Protein AF-A0A841BIX2-F1 (afdb_monomer)

pLDDT: mean 72.82, std 18.01, range [42.03, 98.0]

Secondary structure (DSSP, 8-state):
-HHHHHHHHHHHHHHHHHHHHHHHHHHHHHHHHHHHHHHHHH-GGGGGGG-TT----HHHHHHHHHHHHHHHHHHHHHHTTSS-HHHHHHHHHHHTTSHHHHHHHHHHHHHHHHT--SHHHHHHHHHHHHHHHHHHHGGGSSSGGG--

Foldseek 3Di:
DVVVVVVVVVVVVVVVVVVVVVVVVVVVVLVVLVVVLVVCVVDLVVCVVVVPPDPDPSVLVNVLSVLVNVLVVQLVCQVVVVADLVRLLVVLLVQLVDPSNLVSCVVCLVVQVVPQPDPSSVVSSVSNVVSSVPSVVPPPPVVVVVPD

Structure (mmCIF, N/CA/C/O backbone):
data_AF-A0A841BIX2-F1
#
_entry.id   AF-A0A841BIX2-F1
#
loop_
_atom_site.group_PDB
_atom_site.id
_atom_site.type_symbol
_atom_site.label_atom_id
_atom_site.label_alt_id
_atom_site.label_comp_id
_atom_site.label_asym_id
_atom_site.label_entity_id
_atom_site.label_seq_id
_atom_site.pdbx_PDB_ins_code
_atom_site.Cartn_x
_atom_site.Cartn_y
_atom_site.Cartn_z
_atom_site.occupancy
_atom_site.B_iso_or_equiv
_atom_site.auth_seq_id
_atom_site.auth_comp_id
_atom_site.auth_asym_id
_atom_site.auth_atom_id
_atom_site.pdbx_PDB_model_num
ATOM 1 N N . MET A 1 1 ? -17.348 12.777 47.870 1.00 53.97 1 MET A N 1
ATOM 2 C CA . MET A 1 1 ? -17.571 12.181 46.528 1.00 53.97 1 MET A CA 1
ATOM 3 C C . MET A 1 1 ? -16.806 12.885 45.393 1.00 53.97 1 MET A C 1
ATOM 5 O O . MET A 1 1 ? -16.936 12.472 44.251 1.00 53.97 1 MET A O 1
ATOM 9 N N . ILE A 1 2 ? -15.954 13.884 45.675 1.00 53.06 2 ILE A N 1
ATOM 10 C CA . ILE A 1 2 ? -15.236 14.663 44.643 1.00 53.06 2 ILE A CA 1
ATOM 11 C C . ILE A 1 2 ? -14.016 13.904 44.064 1.00 53.06 2 ILE A C 1
ATOM 13 O O . ILE A 1 2 ? -13.695 14.055 42.891 1.00 53.06 2 ILE A O 1
ATOM 17 N N . GLY A 1 3 ? -13.386 13.005 44.833 1.00 51.41 3 GLY A N 1
ATOM 18 C CA . GLY A 1 3 ? -12.190 12.268 44.385 1.00 51.41 3 GLY A CA 1
ATOM 19 C C . GLY A 1 3 ? -12.434 11.180 43.326 1.00 51.41 3 GLY A C 1
ATOM 20 O O . GLY A 1 3 ? -11.591 10.967 42.462 1.00 51.41 3 GLY A O 1
ATOM 21 N N . ALA A 1 4 ? -13.597 10.520 43.340 1.00 55.69 4 ALA A N 1
ATOM 22 C CA . ALA A 1 4 ? -13.910 9.451 42.384 1.00 55.69 4 ALA A CA 1
ATOM 23 C C . ALA A 1 4 ? -14.159 9.986 40.961 1.00 55.69 4 ALA A C 1
ATOM 25 O O . ALA A 1 4 ? -13.731 9.378 39.982 1.00 55.69 4 ALA A O 1
ATOM 26 N N . LEU A 1 5 ? -14.791 11.160 40.850 1.00 53.75 5 LEU A N 1
ATOM 27 C CA . LEU A 1 5 ? -15.003 11.854 39.576 1.00 53.75 5 LEU A CA 1
ATOM 28 C C . LEU A 1 5 ? -13.682 12.356 38.977 1.00 53.75 5 LEU A C 1
ATOM 30 O O . LEU A 1 5 ? -13.471 12.238 37.771 1.00 53.75 5 LEU A O 1
ATOM 34 N N . ALA A 1 6 ? -12.767 12.844 39.819 1.00 60.59 6 ALA A N 1
ATOM 35 C CA . ALA A 1 6 ? -11.441 13.269 39.380 1.00 60.59 6 ALA A CA 1
ATOM 36 C C . ALA A 1 6 ? -10.617 12.098 38.809 1.00 60.59 6 ALA A C 1
ATOM 38 O O . ALA A 1 6 ? -10.028 12.227 37.737 1.00 60.59 6 ALA A O 1
ATOM 39 N N . LEU A 1 7 ? -10.626 10.932 39.468 1.00 52.09 7 LEU A N 1
ATOM 40 C CA . LEU A 1 7 ? -9.898 9.745 38.998 1.00 52.09 7 LEU A CA 1
ATOM 41 C C . LEU A 1 7 ? -10.468 9.175 37.693 1.00 52.09 7 LEU A C 1
ATOM 43 O O . LEU A 1 7 ? -9.699 8.772 36.821 1.00 52.09 7 LEU A O 1
ATOM 47 N N . ALA A 1 8 ? -11.793 9.194 37.522 1.00 61.94 8 ALA A N 1
ATOM 48 C CA . ALA A 1 8 ? -12.427 8.800 36.266 1.00 61.94 8 ALA A CA 1
ATOM 49 C C . ALA A 1 8 ? -12.013 9.726 35.109 1.00 61.94 8 ALA A C 1
ATOM 51 O O . ALA A 1 8 ? -11.690 9.243 34.025 1.00 61.94 8 ALA A O 1
ATOM 52 N N . GLY A 1 9 ? -11.943 11.040 35.354 1.00 63.66 9 GLY A N 1
ATOM 53 C CA . GLY A 1 9 ? -11.459 12.016 34.374 1.00 63.66 9 GLY A CA 1
ATOM 54 C C . GLY A 1 9 ? -9.992 11.804 33.987 1.00 63.66 9 GLY A C 1
ATOM 55 O O . GLY A 1 9 ? -9.657 11.847 32.805 1.00 63.66 9 GLY A O 1
ATOM 56 N N . VAL A 1 10 ? -9.122 11.501 34.956 1.00 65.31 10 VAL A N 1
ATOM 57 C CA . VAL A 1 10 ? -7.701 11.201 34.703 1.00 65.31 10 VAL A CA 1
ATOM 58 C C . VAL A 1 10 ? -7.530 9.885 33.937 1.00 65.31 10 VAL A C 1
ATOM 60 O O . VAL A 1 10 ? -6.760 9.843 32.981 1.00 65.31 10 VAL A O 1
ATOM 63 N N . ALA A 1 11 ? -8.274 8.831 34.281 1.00 58.75 11 ALA A N 1
ATOM 64 C CA . ALA A 1 11 ? -8.236 7.554 33.565 1.00 58.75 11 ALA A CA 1
ATOM 65 C C . ALA A 1 11 ? -8.750 7.678 32.119 1.00 58.75 11 ALA A C 1
ATOM 67 O O . ALA A 1 11 ? -8.159 7.111 31.199 1.00 58.75 11 ALA A O 1
ATOM 68 N N . LEU A 1 12 ? -9.812 8.464 31.903 1.00 53.69 12 LEU A N 1
ATOM 69 C CA . LEU A 1 12 ? -10.332 8.770 30.570 1.00 53.69 12 LEU A CA 1
ATOM 70 C C . LEU A 1 12 ? -9.322 9.594 29.756 1.00 53.69 12 LEU A C 1
ATOM 72 O O . LEU A 1 12 ? -9.081 9.296 28.588 1.00 53.69 12 LEU A O 1
ATOM 76 N N . SER A 1 13 ? -8.686 10.585 30.388 1.00 65.88 13 SER A N 1
ATOM 77 C CA . SER A 1 13 ? -7.632 11.403 29.781 1.00 65.88 13 SER A CA 1
ATOM 78 C C . SER A 1 13 ? -6.420 10.558 29.387 1.00 65.88 13 SER A C 1
ATOM 80 O O . SER A 1 13 ? -5.971 10.640 28.250 1.00 65.88 13 SER A O 1
ATOM 82 N N . LEU A 1 14 ? -5.953 9.658 30.258 1.00 54.59 14 LEU A N 1
ATOM 83 C CA . LEU A 1 14 ? -4.872 8.714 29.955 1.00 54.59 14 LEU A CA 1
ATOM 84 C C . LEU A 1 14 ? -5.246 7.746 28.827 1.00 54.59 14 LEU A C 1
ATOM 86 O O . LEU A 1 14 ? -4.408 7.450 27.981 1.00 54.59 14 LEU A O 1
ATOM 90 N N . ALA A 1 15 ? -6.496 7.276 28.762 1.00 55.66 15 ALA A N 1
ATOM 91 C CA . ALA A 1 15 ? -6.967 6.413 27.678 1.00 55.66 15 ALA A CA 1
ATOM 92 C C . ALA A 1 15 ? -7.016 7.147 26.324 1.00 55.66 15 ALA A C 1
ATOM 94 O O . ALA A 1 15 ? -6.653 6.574 25.292 1.00 55.66 15 ALA A O 1
ATOM 95 N N . LEU A 1 16 ? -7.419 8.421 26.324 1.00 55.84 16 LEU A N 1
ATOM 96 C CA . LEU A 1 16 ? -7.390 9.289 25.144 1.00 55.84 16 LEU A CA 1
ATOM 97 C C . LEU A 1 16 ? -5.949 9.650 24.744 1.00 55.84 16 LEU A C 1
ATOM 99 O O . LEU A 1 16 ? -5.613 9.552 23.564 1.00 55.84 16 LEU A O 1
ATOM 103 N N . GLN A 1 17 ? -5.076 9.944 25.712 1.00 51.16 17 GLN A N 1
ATOM 104 C CA . GLN A 1 17 ? -3.645 10.186 25.499 1.00 51.16 17 GLN A CA 1
ATOM 105 C C . GLN A 1 17 ? -2.931 8.942 24.963 1.00 51.16 17 GLN A C 1
ATOM 107 O O . GLN A 1 17 ? -2.097 9.057 24.073 1.00 51.16 17 GLN A O 1
ATOM 112 N N . ASN A 1 18 ? -3.279 7.735 25.421 1.00 47.69 18 ASN A N 1
ATOM 113 C CA . ASN A 1 18 ? -2.701 6.496 24.888 1.00 47.69 18 ASN A CA 1
ATOM 114 C C . ASN A 1 18 ? -3.109 6.250 23.430 1.00 47.69 18 ASN A C 1
ATOM 116 O O . ASN A 1 18 ? -2.310 5.754 22.637 1.00 47.69 18 ASN A O 1
ATOM 120 N N . ARG A 1 19 ? -4.337 6.633 23.056 1.00 50.75 19 ARG A N 1
ATOM 121 C CA . ARG A 1 19 ? -4.788 6.610 21.657 1.00 50.75 19 ARG A CA 1
ATOM 122 C C . ARG A 1 19 ? -4.068 7.661 20.808 1.00 50.75 19 ARG A C 1
ATOM 124 O O . ARG A 1 19 ? -3.632 7.338 19.707 1.00 50.75 19 ARG A O 1
ATOM 131 N N . GLN A 1 20 ? -3.879 8.873 21.331 1.00 47.03 20 GLN A N 1
ATOM 132 C CA . GLN A 1 20 ? -3.116 9.940 20.669 1.00 47.03 20 GLN A CA 1
ATOM 133 C C . GLN A 1 20 ? -1.630 9.590 20.515 1.00 47.03 20 GLN A C 1
ATOM 135 O O . GLN A 1 20 ? -1.065 9.814 19.449 1.00 47.03 20 GLN A O 1
ATOM 140 N N . ASN A 1 21 ? -1.025 8.939 21.511 1.00 45.00 21 ASN A N 1
ATOM 141 C CA . ASN A 1 21 ? 0.343 8.425 21.439 1.00 45.00 21 ASN A CA 1
ATOM 142 C C . ASN A 1 21 ? 0.498 7.363 20.346 1.00 45.00 21 ASN A C 1
ATOM 144 O O . ASN A 1 21 ? 1.537 7.306 19.697 1.00 45.00 21 ASN A O 1
ATOM 148 N N . GLY A 1 22 ? -0.526 6.540 20.105 1.00 49.00 22 GLY A N 1
ATOM 149 C CA . GLY A 1 22 ? -0.545 5.607 18.977 1.00 49.00 22 GLY A CA 1
ATOM 150 C C . GLY A 1 22 ? -0.561 6.319 17.620 1.00 49.00 22 GLY A C 1
ATOM 151 O O . GLY A 1 22 ? 0.204 5.951 16.734 1.00 49.00 22 GLY A O 1
ATOM 152 N N . ILE A 1 23 ? -1.380 7.366 17.479 1.00 51.97 23 ILE A N 1
ATOM 153 C CA . ILE A 1 23 ? -1.486 8.171 16.249 1.00 51.97 23 ILE A CA 1
ATOM 154 C C . ILE A 1 23 ? -0.173 8.919 15.974 1.00 51.97 23 ILE A C 1
ATOM 156 O O . ILE A 1 23 ? 0.384 8.773 14.889 1.00 51.97 23 ILE A O 1
ATOM 160 N N . HIS A 1 24 ? 0.396 9.595 16.978 1.00 51.16 24 HIS A N 1
ATOM 161 C CA . HIS A 1 24 ? 1.690 10.279 16.853 1.00 51.16 24 HIS A CA 1
ATOM 162 C C . HIS A 1 24 ? 2.842 9.317 16.531 1.00 51.16 24 HIS A C 1
ATOM 164 O O . HIS A 1 24 ? 3.724 9.645 15.743 1.00 51.16 24 HIS A O 1
ATOM 170 N N . ARG A 1 25 ? 2.846 8.104 17.102 1.00 47.47 25 ARG A N 1
ATOM 171 C CA . ARG A 1 25 ? 3.870 7.090 16.793 1.00 47.47 25 ARG A CA 1
ATOM 172 C C . ARG A 1 25 ? 3.773 6.593 15.353 1.00 47.47 25 ARG A C 1
ATOM 174 O O . ARG A 1 25 ? 4.801 6.393 14.716 1.00 47.47 25 ARG A O 1
ATOM 181 N N . VAL A 1 26 ? 2.560 6.408 14.833 1.00 56.34 26 VAL A N 1
ATOM 182 C CA . VAL A 1 26 ? 2.343 5.999 13.437 1.00 56.34 26 VAL A CA 1
ATOM 183 C C . VAL A 1 26 ? 2.725 7.120 12.467 1.00 56.34 26 VAL A C 1
ATOM 185 O O . VAL A 1 26 ? 3.326 6.839 11.433 1.00 56.34 26 VAL A O 1
ATOM 188 N N . GLU A 1 27 ? 2.438 8.377 12.805 1.00 56.59 27 GLU A N 1
ATOM 189 C CA . GLU A 1 27 ? 2.852 9.548 12.020 1.00 56.59 27 GLU A CA 1
ATOM 190 C C . GLU A 1 27 ? 4.375 9.733 12.009 1.00 56.59 27 GLU A C 1
ATOM 192 O O . GLU A 1 27 ? 4.954 9.954 10.947 1.00 56.59 27 GLU A O 1
ATOM 197 N N . LEU A 1 28 ? 5.043 9.548 13.152 1.00 49.25 28 LEU A N 1
ATOM 198 C CA . LEU A 1 28 ? 6.503 9.605 13.255 1.00 49.25 28 LEU A CA 1
ATOM 199 C C . LEU A 1 28 ? 7.180 8.502 12.427 1.00 49.25 28 LEU A C 1
ATOM 201 O O . LEU A 1 28 ? 8.112 8.782 11.678 1.00 49.25 28 LEU A O 1
ATOM 205 N N . LEU A 1 29 ? 6.685 7.261 12.512 1.00 51.09 29 LEU A N 1
ATOM 206 C CA . LEU A 1 29 ? 7.202 6.143 11.715 1.00 51.09 29 LEU A CA 1
ATOM 207 C C . LEU A 1 29 ? 6.966 6.350 10.213 1.00 51.09 29 LEU A C 1
ATOM 209 O O . LEU A 1 29 ? 7.852 6.054 9.415 1.00 51.09 29 LEU A O 1
ATOM 213 N N . ARG A 1 30 ? 5.814 6.911 9.820 1.00 62.09 30 ARG A N 1
ATOM 214 C CA . ARG A 1 30 ? 5.526 7.280 8.424 1.00 62.09 30 ARG A CA 1
ATOM 215 C C . ARG A 1 30 ? 6.458 8.368 7.904 1.00 62.09 30 ARG A C 1
ATOM 217 O O . ARG A 1 30 ? 6.953 8.245 6.788 1.00 62.09 30 ARG A O 1
ATOM 224 N N . ASN A 1 31 ? 6.709 9.407 8.695 1.00 61.62 31 ASN A N 1
ATOM 225 C CA . ASN A 1 31 ? 7.634 10.475 8.319 1.00 61.62 31 ASN A CA 1
ATOM 226 C C . ASN A 1 31 ? 9.066 9.947 8.189 1.00 61.62 31 ASN A C 1
ATOM 228 O O . ASN A 1 31 ? 9.729 10.236 7.198 1.00 61.62 31 ASN A O 1
ATOM 232 N N . MET A 1 32 ? 9.502 9.091 9.114 1.00 55.94 32 MET A N 1
ATOM 233 C CA . MET A 1 32 ? 10.814 8.445 9.049 1.00 55.94 32 MET A CA 1
ATOM 234 C C . MET A 1 32 ? 10.936 7.527 7.822 1.00 55.94 32 MET A C 1
ATOM 236 O O . MET A 1 32 ? 11.950 7.547 7.131 1.00 55.94 32 MET A O 1
ATOM 240 N N . GLN A 1 33 ? 9.886 6.768 7.486 1.00 60.66 33 GLN A N 1
ATOM 241 C CA . GLN A 1 33 ? 9.849 5.955 6.267 1.00 60.66 33 GLN A CA 1
ATOM 242 C C . GLN A 1 33 ? 9.903 6.817 4.995 1.00 60.66 33 GLN A C 1
ATOM 244 O O . GLN A 1 33 ? 10.602 6.460 4.044 1.00 60.66 33 GLN A O 1
ATOM 249 N N . LEU A 1 34 ? 9.202 7.954 4.971 1.00 67.69 34 LEU A N 1
ATOM 250 C CA . LEU A 1 34 ? 9.251 8.914 3.865 1.00 67.69 34 LEU A CA 1
ATOM 251 C C . LEU A 1 34 ? 10.649 9.522 3.703 1.00 67.69 34 LEU A C 1
ATOM 253 O O . LEU A 1 34 ? 11.121 9.648 2.575 1.00 67.69 34 LEU A O 1
ATOM 257 N N . GLU A 1 35 ? 11.324 9.873 4.798 1.00 63.94 35 GLU A N 1
ATOM 258 C CA . GLU A 1 35 ? 12.702 10.376 4.763 1.00 63.94 35 GLU A CA 1
ATOM 259 C C . GLU A 1 35 ? 13.687 9.316 4.267 1.00 63.94 35 GLU A C 1
ATOM 261 O O . GLU A 1 35 ? 14.434 9.582 3.326 1.00 63.94 35 GLU A O 1
ATOM 266 N N . LEU A 1 36 ? 13.630 8.095 4.806 1.00 58.94 36 LEU A N 1
ATOM 267 C CA . LEU A 1 36 ? 14.476 6.981 4.362 1.00 58.94 36 LEU A CA 1
ATOM 268 C C . LEU A 1 36 ? 14.257 6.651 2.879 1.00 58.94 36 LEU A C 1
ATOM 270 O O . LEU A 1 36 ? 15.208 6.350 2.159 1.00 58.94 36 LEU A O 1
ATOM 274 N N . THR A 1 37 ? 13.018 6.761 2.397 1.00 60.47 37 THR A N 1
ATOM 275 C CA . THR A 1 37 ? 12.703 6.524 0.984 1.00 60.47 37 THR A CA 1
ATOM 276 C C . THR A 1 37 ? 13.226 7.645 0.090 1.00 60.47 37 THR A C 1
ATOM 278 O O . THR A 1 37 ? 13.827 7.363 -0.944 1.00 60.47 37 THR A O 1
ATOM 281 N N . LYS A 1 38 ? 13.082 8.913 0.495 1.00 66.31 38 LYS A N 1
ATOM 282 C CA . LYS A 1 38 ? 13.681 10.047 -0.227 1.00 66.31 38 LYS A CA 1
ATOM 283 C C . LYS A 1 38 ? 15.204 9.927 -0.297 1.00 66.31 38 LYS A C 1
ATOM 285 O O . LYS A 1 38 ? 15.775 10.197 -1.351 1.00 66.31 38 LYS A O 1
ATOM 290 N N . MET A 1 39 ? 15.853 9.485 0.783 1.00 59.31 39 MET A N 1
ATOM 291 C CA . MET A 1 39 ? 17.301 9.255 0.806 1.00 59.31 39 MET A CA 1
ATOM 292 C C . MET A 1 39 ? 17.704 8.133 -0.159 1.00 59.31 39 MET A C 1
ATOM 294 O O . MET A 1 39 ? 18.576 8.350 -0.993 1.00 59.31 39 MET A O 1
ATOM 298 N N . GLY A 1 40 ? 17.016 6.986 -0.130 1.00 58.72 40 GLY A N 1
ATOM 299 C CA . GLY A 1 40 ? 17.292 5.870 -1.047 1.00 58.72 40 GLY A CA 1
ATOM 300 C C . GLY A 1 40 ? 16.991 6.163 -2.524 1.00 58.72 40 GLY A C 1
ATOM 301 O O . GLY A 1 40 ? 17.616 5.582 -3.401 1.00 58.72 40 GLY A O 1
ATOM 302 N N . MET A 1 41 ? 16.064 7.080 -2.819 1.00 62.41 41 MET A N 1
ATOM 303 C CA . MET A 1 41 ? 15.821 7.563 -4.188 1.00 62.41 41 MET A CA 1
ATOM 304 C C . MET A 1 41 ? 16.882 8.549 -4.674 1.00 62.41 41 MET A C 1
ATOM 306 O O . MET A 1 41 ? 17.179 8.585 -5.864 1.00 62.41 41 MET A O 1
ATOM 310 N N . SER A 1 42 ? 17.405 9.377 -3.768 1.00 65.88 42 SER A N 1
ATOM 311 C CA . SER A 1 42 ? 18.406 10.401 -4.091 1.00 65.88 42 SER A CA 1
ATOM 312 C C . SER A 1 42 ? 19.794 9.799 -4.305 1.00 65.88 42 SER A C 1
ATOM 314 O O . SER A 1 42 ? 20.568 10.330 -5.096 1.00 65.88 42 SER A O 1
ATOM 316 N N . ASP A 1 43 ? 20.095 8.692 -3.622 1.00 60.97 43 ASP A N 1
ATOM 317 C CA . ASP A 1 43 ? 21.342 7.949 -3.776 1.00 60.97 43 ASP A CA 1
ATOM 318 C C . ASP A 1 43 ? 21.080 6.429 -3.806 1.00 60.97 43 ASP A C 1
ATOM 320 O O . ASP A 1 43 ? 20.984 5.785 -2.755 1.00 60.97 43 ASP A O 1
ATOM 324 N N . PRO A 1 44 ? 20.997 5.830 -5.009 1.00 60.16 44 PRO A N 1
ATOM 325 C CA . PRO A 1 44 ? 20.830 4.389 -5.171 1.00 60.16 44 PRO A CA 1
ATOM 326 C C . PRO A 1 44 ? 21.980 3.560 -4.578 1.00 60.16 44 PRO A C 1
ATOM 328 O O . PRO A 1 44 ? 21.815 2.366 -4.366 1.00 60.16 44 PRO A O 1
ATOM 331 N N . ALA A 1 45 ? 23.148 4.146 -4.280 1.00 59.88 45 ALA A N 1
ATOM 332 C CA . ALA A 1 45 ? 24.231 3.418 -3.619 1.00 59.88 45 ALA A CA 1
ATOM 333 C C . ALA A 1 45 ? 23.918 3.104 -2.143 1.00 59.88 45 ALA A C 1
ATOM 335 O O . ALA A 1 45 ? 24.517 2.185 -1.584 1.00 59.88 45 ALA A O 1
ATOM 336 N N . LEU A 1 46 ? 22.961 3.811 -1.524 1.00 54.12 46 LEU A N 1
ATOM 337 C CA . LEU A 1 46 ? 22.508 3.568 -0.149 1.00 54.12 46 LEU A CA 1
ATOM 338 C C . LEU A 1 46 ? 21.627 2.317 -0.006 1.00 54.12 46 LEU A C 1
ATOM 340 O O . LEU A 1 46 ? 21.359 1.897 1.122 1.00 54.12 46 LEU A O 1
ATOM 344 N N . THR A 1 47 ? 21.175 1.703 -1.106 1.00 53.97 47 THR A N 1
ATOM 345 C CA . THR A 1 47 ? 20.450 0.421 -1.049 1.00 53.97 47 THR A CA 1
ATOM 346 C C . THR A 1 47 ? 21.391 -0.773 -0.914 1.00 53.97 47 THR A C 1
ATOM 348 O O . THR A 1 47 ? 20.989 -1.764 -0.311 1.00 53.97 47 THR A O 1
ATOM 351 N N . ARG A 1 48 ? 22.666 -0.630 -1.326 1.00 51.53 48 ARG A N 1
ATOM 352 C CA . ARG A 1 48 ? 23.677 -1.708 -1.372 1.00 51.53 48 ARG A CA 1
ATOM 353 C C . ARG A 1 48 ? 23.793 -2.602 -0.135 1.00 51.53 48 ARG A C 1
ATOM 355 O O . ARG A 1 48 ? 24.004 -3.794 -0.320 1.00 51.53 48 ARG A O 1
ATOM 362 N N . PRO A 1 49 ? 23.670 -2.109 1.113 1.00 50.97 49 PRO A N 1
ATOM 363 C CA . PRO A 1 49 ? 23.780 -2.973 2.292 1.00 50.97 49 PRO A CA 1
ATOM 364 C C . PRO A 1 49 ? 22.665 -4.024 2.412 1.00 50.97 49 PRO A C 1
ATOM 366 O O . PRO A 1 49 ? 22.800 -4.964 3.187 1.00 50.97 49 PRO A O 1
ATOM 369 N N . TRP A 1 50 ? 21.562 -3.862 1.676 1.00 47.50 50 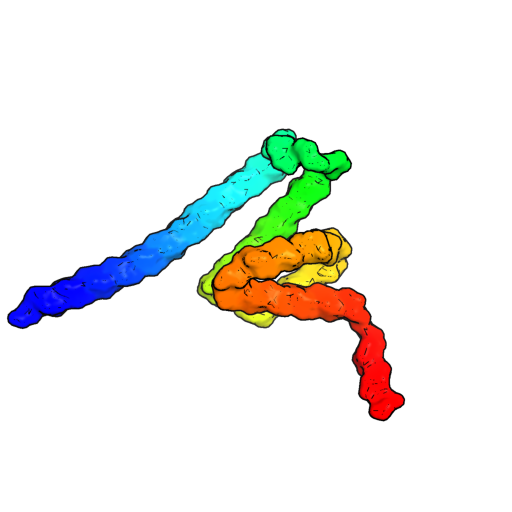TRP A N 1
ATOM 370 C CA . TRP A 1 50 ? 20.465 -4.831 1.582 1.00 47.50 50 TRP A CA 1
ATOM 371 C C . TRP A 1 50 ? 20.559 -5.692 0.307 1.00 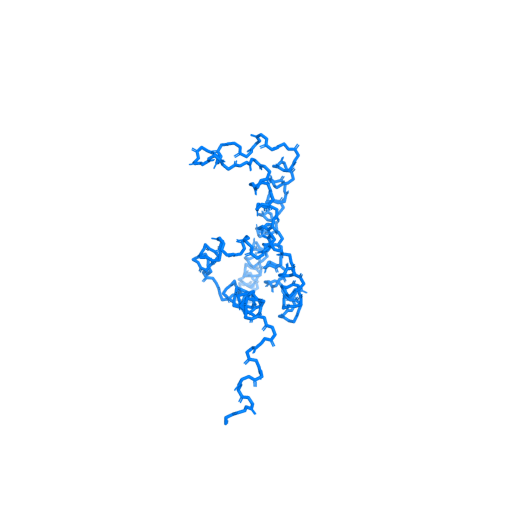47.50 50 TRP A C 1
ATOM 373 O O . TRP A 1 50 ? 19.717 -6.564 0.108 1.00 47.50 50 TRP A O 1
ATOM 383 N N . ASP A 1 51 ? 21.587 -5.457 -0.520 1.00 50.28 51 ASP A N 1
ATOM 384 C CA . ASP A 1 51 ? 21.733 -5.950 -1.895 1.00 50.28 51 ASP A CA 1
ATOM 385 C C . ASP A 1 51 ? 22.803 -7.061 -2.029 1.00 50.28 51 ASP A C 1
ATOM 387 O O . ASP A 1 51 ? 23.114 -7.478 -3.138 1.00 50.28 51 ASP A O 1
ATOM 391 N N . GLU A 1 52 ? 23.383 -7.579 -0.937 1.00 48.22 52 GLU A N 1
ATOM 392 C CA . GLU A 1 52 ? 24.366 -8.685 -1.014 1.00 48.22 52 GLU A CA 1
ATOM 393 C C . GLU A 1 52 ? 23.754 -10.032 -1.450 1.00 48.22 52 GLU A C 1
ATOM 395 O O . GLU A 1 52 ? 24.487 -11.001 -1.643 1.00 48.22 52 GLU A O 1
ATOM 400 N N . ALA A 1 53 ? 22.429 -10.119 -1.600 1.00 49.91 53 ALA A N 1
ATOM 401 C CA . ALA A 1 53 ? 21.755 -11.389 -1.841 1.00 49.91 53 ALA A CA 1
ATOM 402 C C . ALA A 1 53 ? 21.638 -11.792 -3.319 1.00 49.91 53 ALA A C 1
ATOM 404 O O . ALA A 1 53 ? 21.708 -12.985 -3.580 1.00 49.91 53 ALA A O 1
ATOM 405 N N . ASP A 1 54 ? 21.504 -10.873 -4.282 1.00 52.81 54 ASP A N 1
ATOM 406 C CA . ASP A 1 54 ? 21.234 -11.252 -5.678 1.00 52.81 54 ASP A CA 1
ATOM 407 C C . ASP A 1 54 ? 21.712 -10.173 -6.669 1.00 52.81 54 ASP A C 1
ATOM 409 O O . ASP A 1 54 ? 21.623 -8.982 -6.377 1.00 52.81 54 ASP A O 1
ATOM 413 N N . ASP A 1 55 ? 22.161 -10.584 -7.866 1.00 57.16 55 ASP A N 1
ATOM 414 C CA . ASP A 1 55 ? 22.550 -9.756 -9.035 1.00 57.16 55 ASP A CA 1
ATOM 415 C C . ASP A 1 55 ? 21.375 -8.920 -9.621 1.00 57.16 55 ASP A C 1
ATOM 417 O O . ASP A 1 55 ? 21.202 -8.771 -10.835 1.00 57.16 55 ASP A O 1
ATOM 421 N N . VAL A 1 56 ? 20.506 -8.376 -8.771 1.00 58.75 56 VAL A N 1
ATOM 422 C CA . VAL A 1 56 ? 19.362 -7.556 -9.160 1.00 58.75 56 VAL A CA 1
ATOM 423 C C . VAL A 1 56 ? 19.869 -6.166 -9.550 1.00 58.75 56 VAL A C 1
ATOM 425 O O . VAL A 1 56 ? 20.525 -5.495 -8.748 1.00 58.75 56 VAL A O 1
ATOM 428 N N . PRO A 1 57 ? 19.551 -5.664 -10.758 1.00 62.88 57 PRO A N 1
ATOM 429 C CA . PRO A 1 57 ? 19.936 -4.313 -11.137 1.00 62.88 57 PRO A CA 1
ATOM 430 C C . PRO A 1 57 ? 19.362 -3.296 -10.142 1.00 62.88 57 PRO A C 1
ATOM 432 O O . PRO A 1 57 ? 18.155 -3.274 -9.907 1.00 62.88 57 PRO A O 1
ATOM 435 N N . THR A 1 58 ? 20.199 -2.401 -9.610 1.00 61.72 58 THR A N 1
ATOM 436 C CA . THR A 1 58 ? 19.827 -1.397 -8.589 1.00 61.72 58 THR A CA 1
ATOM 437 C C . THR A 1 58 ? 18.553 -0.605 -8.934 1.00 61.72 58 THR A C 1
ATOM 439 O O . THR A 1 58 ? 17.772 -0.255 -8.051 1.00 61.72 58 THR A O 1
ATOM 442 N N . GLY A 1 59 ? 18.286 -0.367 -10.226 1.00 63.12 59 GLY A N 1
ATOM 443 C CA . GLY A 1 59 ? 17.057 0.291 -10.686 1.00 63.12 59 GLY A CA 1
ATOM 444 C C . GLY A 1 59 ? 15.765 -0.457 -10.324 1.00 63.12 59 GLY A C 1
ATOM 445 O O . GLY A 1 59 ? 14.784 0.184 -9.953 1.00 63.12 59 GLY A O 1
ATOM 446 N N . HIS A 1 60 ? 15.773 -1.794 -10.353 1.00 70.06 60 HIS A N 1
ATOM 447 C CA . HIS A 1 60 ? 14.621 -2.614 -9.966 1.00 70.06 60 HIS A CA 1
ATOM 448 C C . HIS A 1 60 ? 14.327 -2.522 -8.464 1.00 70.06 60 HIS A C 1
ATOM 450 O O . HIS A 1 60 ? 13.164 -2.478 -8.073 1.00 70.06 60 HIS A O 1
ATOM 456 N N . ILE A 1 61 ? 15.359 -2.425 -7.621 1.00 69.00 61 ILE A N 1
ATOM 457 C CA . ILE A 1 61 ? 15.210 -2.330 -6.160 1.00 69.00 61 ILE A CA 1
ATOM 458 C C . ILE A 1 61 ? 14.575 -0.993 -5.762 1.00 69.00 61 ILE A C 1
ATOM 460 O O . ILE A 1 61 ? 13.632 -0.957 -4.967 1.00 69.00 61 ILE A O 1
ATOM 464 N N . VAL A 1 62 ? 15.054 0.113 -6.342 1.00 71.44 62 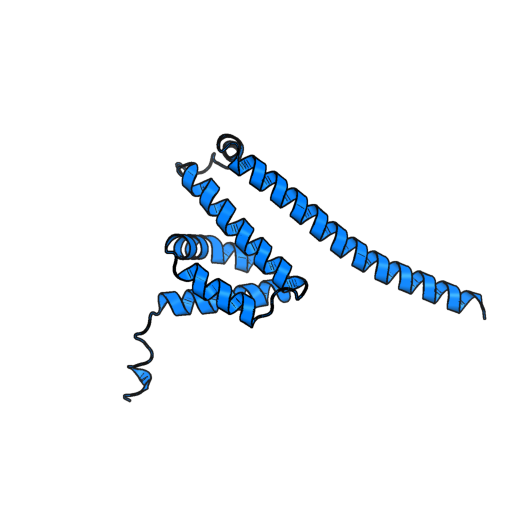VAL A N 1
ATOM 465 C CA . VAL A 1 62 ? 14.495 1.452 -6.090 1.00 71.44 62 VAL A CA 1
ATOM 466 C C . VAL A 1 62 ? 13.032 1.518 -6.532 1.00 71.44 62 VAL A C 1
ATOM 468 O O . VAL A 1 62 ? 12.186 2.034 -5.798 1.00 71.44 62 VAL A O 1
ATOM 471 N N . GLU A 1 63 ? 12.718 0.955 -7.699 1.00 74.25 63 GLU A N 1
ATOM 472 C CA . GLU A 1 63 ? 11.353 0.891 -8.217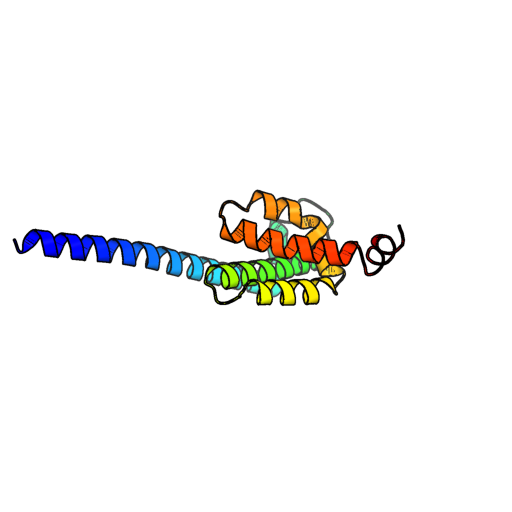 1.00 74.25 63 GLU A CA 1
ATOM 473 C C . GLU A 1 63 ? 10.437 0.036 -7.327 1.00 74.25 63 GLU A C 1
ATOM 475 O O . GLU A 1 63 ? 9.371 0.501 -6.920 1.00 74.25 63 GLU A O 1
ATOM 480 N N . HIS A 1 64 ? 10.873 -1.165 -6.942 1.00 82.12 64 HIS A N 1
ATOM 481 C CA . HIS A 1 64 ? 10.126 -2.057 -6.053 1.00 82.12 64 HIS A CA 1
ATOM 482 C C . HIS A 1 64 ? 9.832 -1.379 -4.704 1.00 82.12 64 HIS A C 1
ATOM 484 O O . HIS A 1 64 ? 8.694 -1.377 -4.223 1.00 82.12 64 HIS A O 1
ATOM 490 N N . ARG A 1 65 ? 10.833 -0.711 -4.116 1.00 76.12 65 ARG A N 1
ATOM 491 C CA . ARG A 1 65 ? 10.674 0.030 -2.857 1.00 76.12 65 ARG A CA 1
ATOM 492 C C . ARG A 1 65 ? 9.724 1.216 -2.997 1.00 76.12 65 ARG A C 1
ATOM 494 O O . ARG A 1 65 ? 8.939 1.487 -2.086 1.00 76.12 65 ARG A O 1
ATOM 501 N N . TYR A 1 66 ? 9.763 1.909 -4.133 1.00 76.19 66 TYR A N 1
ATOM 502 C CA . TYR A 1 66 ? 8.843 3.006 -4.403 1.00 76.19 66 TYR A CA 1
ATOM 503 C C . TYR A 1 66 ? 7.390 2.533 -4.494 1.00 76.19 66 TYR A C 1
ATOM 505 O O . TYR A 1 66 ? 6.508 3.151 -3.892 1.00 76.19 66 TYR A O 1
ATOM 513 N N . ILE A 1 67 ? 7.142 1.421 -5.192 1.00 84.25 67 ILE A N 1
ATOM 514 C CA . ILE A 1 67 ? 5.806 0.824 -5.293 1.00 84.25 67 ILE A CA 1
ATOM 515 C C . ILE A 1 67 ? 5.317 0.404 -3.900 1.00 84.25 67 ILE A C 1
ATOM 517 O O . ILE A 1 67 ? 4.213 0.787 -3.506 1.00 84.25 67 ILE A O 1
ATOM 521 N N . ASN A 1 68 ? 6.150 -0.280 -3.105 1.00 85.19 68 ASN A N 1
ATOM 522 C CA . ASN A 1 68 ? 5.808 -0.639 -1.725 1.00 85.19 68 ASN A CA 1
ATOM 523 C C . ASN A 1 68 ? 5.395 0.588 -0.886 1.00 85.19 68 ASN A C 1
ATOM 525 O O . ASN A 1 68 ? 4.394 0.540 -0.166 1.00 85.19 68 ASN A O 1
ATOM 529 N N . MET A 1 69 ? 6.102 1.717 -1.020 1.00 78.19 69 MET A N 1
ATOM 530 C CA . MET A 1 69 ? 5.771 2.939 -0.281 1.00 78.19 69 MET A CA 1
ATOM 531 C C . MET A 1 69 ? 4.372 3.473 -0.627 1.00 78.19 69 MET A C 1
ATOM 533 O O . MET A 1 69 ? 3.634 3.874 0.277 1.00 78.19 69 MET A O 1
ATOM 537 N N . TRP A 1 70 ? 3.970 3.441 -1.901 1.00 81.94 70 TRP A N 1
ATOM 538 C CA . TRP A 1 70 ? 2.609 3.813 -2.302 1.00 81.94 70 TRP A CA 1
ATOM 539 C C . TRP A 1 70 ? 1.555 2.894 -1.678 1.00 81.94 70 TRP A C 1
ATOM 541 O O . TRP A 1 70 ? 0.561 3.381 -1.137 1.00 81.94 70 TRP A O 1
ATOM 551 N N . PHE A 1 71 ? 1.800 1.582 -1.648 1.00 85.50 71 PHE A N 1
ATOM 552 C CA . PHE A 1 71 ? 0.908 0.629 -0.982 1.00 85.50 71 PHE A CA 1
ATOM 553 C C . PHE A 1 71 ? 0.787 0.899 0.524 1.00 85.50 71 PHE A C 1
ATOM 555 O O . PHE A 1 71 ? -0.320 0.874 1.067 1.00 85.50 71 PHE A O 1
ATOM 562 N N . MET A 1 72 ? 1.890 1.224 1.205 1.00 83.00 72 MET A N 1
ATOM 563 C CA . MET A 1 72 ? 1.869 1.599 2.626 1.00 83.00 72 MET A CA 1
ATOM 564 C C . MET A 1 72 ? 1.156 2.937 2.871 1.00 83.00 72 MET A C 1
ATOM 566 O O . MET A 1 72 ? 0.437 3.100 3.867 1.00 83.00 72 MET A O 1
ATOM 570 N N . TYR A 1 73 ? 1.292 3.894 1.951 1.00 78.75 73 TYR A N 1
ATOM 571 C CA . TYR A 1 73 ? 0.524 5.136 1.975 1.00 78.75 73 TYR A CA 1
ATOM 572 C C . TYR A 1 73 ? -0.983 4.857 1.865 1.00 78.75 73 TYR A C 1
ATOM 574 O O . TYR A 1 73 ? -1.747 5.314 2.722 1.00 78.75 73 TYR A O 1
ATOM 582 N N . TYR A 1 74 ? -1.409 4.034 0.905 1.00 85.56 74 TYR A N 1
ATOM 583 C CA . TYR A 1 74 ? -2.812 3.648 0.752 1.00 85.56 74 TYR A CA 1
ATOM 584 C C . TYR A 1 74 ? -3.348 2.895 1.971 1.00 85.56 74 TYR A C 1
ATOM 586 O O . TYR A 1 74 ? -4.413 3.242 2.480 1.00 85.56 74 TYR A O 1
ATOM 594 N N . LEU A 1 75 ? -2.596 1.922 2.496 1.00 87.12 75 LEU A N 1
ATOM 595 C CA . LEU A 1 75 ? -2.989 1.157 3.678 1.00 87.12 75 LEU A CA 1
ATOM 596 C C . LEU A 1 75 ? -3.241 2.067 4.876 1.00 87.12 75 LEU A C 1
ATOM 598 O O . LEU A 1 75 ? -4.247 1.918 5.570 1.00 87.12 75 LEU A O 1
ATOM 602 N N . ALA A 1 76 ? -2.339 3.004 5.152 1.00 77.12 76 ALA A N 1
ATOM 603 C CA . ALA A 1 76 ? -2.512 3.828 6.334 1.00 77.12 76 ALA A CA 1
ATOM 604 C C . ALA A 1 76 ? -3.488 5.005 6.121 1.00 77.12 76 ALA A C 1
ATOM 606 O O . ALA A 1 76 ? -4.069 5.453 7.102 1.00 77.12 76 ALA A O 1
ATOM 607 N N . GLY A 1 77 ? -3.786 5.413 4.877 1.00 74.88 77 GLY A N 1
ATOM 608 C CA . GLY A 1 77 ? -4.967 6.238 4.569 1.00 74.88 77 GLY A CA 1
ATOM 609 C C . GLY A 1 77 ? -6.281 5.470 4.780 1.00 74.88 77 GLY A C 1
ATOM 610 O O . GLY A 1 77 ? -7.203 5.967 5.422 1.00 74.88 77 GLY A O 1
ATOM 611 N N . TYR A 1 78 ? -6.331 4.206 4.349 1.00 82.94 78 TYR A N 1
ATOM 612 C CA . TYR A 1 78 ? -7.457 3.302 4.608 1.00 82.94 78 TYR A CA 1
ATOM 613 C C . TYR A 1 78 ? -7.669 3.067 6.109 1.00 82.94 78 TYR A C 1
ATOM 615 O O . TYR A 1 78 ? -8.794 3.079 6.604 1.00 82.94 78 TYR A O 1
ATOM 623 N N . ARG A 1 79 ? -6.578 2.914 6.868 1.00 85.12 79 ARG A N 1
ATOM 624 C CA . ARG A 1 79 ? -6.621 2.669 8.315 1.00 85.12 79 ARG A CA 1
ATOM 625 C C . ARG A 1 79 ? -7.226 3.810 9.121 1.00 85.12 79 ARG A C 1
ATOM 627 O O . ARG A 1 79 ? -7.887 3.530 10.117 1.00 85.12 79 ARG A O 1
ATOM 634 N N . ILE A 1 80 ? -6.999 5.056 8.716 1.00 79.00 80 ILE A N 1
ATOM 635 C CA . ILE A 1 80 ? -7.571 6.229 9.395 1.00 79.00 80 ILE A CA 1
ATOM 636 C C . ILE A 1 80 ? -8.939 6.637 8.829 1.00 79.00 80 ILE A C 1
ATOM 638 O O . ILE A 1 80 ? -9.533 7.589 9.321 1.00 79.00 80 ILE A O 1
ATOM 642 N N . GLY A 1 81 ? -9.447 5.918 7.822 1.00 76.75 81 GLY A N 1
ATOM 643 C CA . GLY A 1 81 ? -10.737 6.194 7.188 1.00 76.75 81 GLY A CA 1
ATOM 644 C C . GLY A 1 81 ? -10.717 7.297 6.126 1.00 76.75 81 GLY A C 1
ATOM 645 O O . GLY A 1 81 ? -11.765 7.578 5.556 1.00 76.75 81 GLY A O 1
ATOM 646 N N . GLU A 1 82 ? -9.551 7.874 5.819 1.00 73.12 82 GLU A N 1
ATOM 647 C CA . GLU A 1 82 ? -9.378 8.855 4.735 1.00 73.12 82 GLU A CA 1
ATOM 648 C C . GLU A 1 82 ? -9.682 8.221 3.369 1.00 73.12 82 GLU A C 1
ATOM 650 O O . GLU A 1 82 ? -10.313 8.822 2.503 1.00 73.12 82 GLU A O 1
ATOM 655 N N . PHE A 1 83 ? -9.280 6.958 3.187 1.00 77.12 83 PHE A N 1
ATOM 656 C CA . PHE A 1 83 ? -9.639 6.174 2.010 1.00 77.12 83 PHE A CA 1
ATOM 657 C C . PHE A 1 83 ? -10.725 5.163 2.350 1.00 77.12 83 PHE A C 1
ATOM 659 O O . PHE A 1 83 ? -10.546 4.289 3.196 1.00 77.12 83 PHE A O 1
ATOM 666 N N . SER A 1 84 ? -11.851 5.257 1.646 1.00 90.50 84 SER A N 1
ATOM 667 C CA . SER A 1 84 ? -12.914 4.256 1.716 1.00 90.50 84 SER A CA 1
ATOM 668 C C . SER A 1 84 ? -12.515 2.966 0.987 1.00 90.50 84 SER A C 1
ATOM 670 O O . SER A 1 84 ? -11.578 2.942 0.187 1.00 90.50 84 SER A O 1
ATOM 672 N N . GLU A 1 85 ? -13.273 1.886 1.183 1.00 96.50 85 GLU A N 1
ATOM 673 C CA . GLU A 1 85 ? -13.094 0.658 0.391 1.00 96.50 85 GLU A CA 1
ATOM 674 C C . GLU A 1 85 ? -13.263 0.894 -1.110 1.00 96.50 85 GLU A C 1
ATOM 676 O O . GLU A 1 85 ? -12.502 0.347 -1.906 1.00 96.50 85 GLU A O 1
ATOM 681 N N . GLY A 1 86 ? -14.236 1.725 -1.500 1.00 92.88 86 GLY A N 1
ATOM 682 C CA . GLY A 1 86 ? -14.452 2.094 -2.898 1.00 92.88 86 GLY A CA 1
ATOM 683 C C . GLY A 1 86 ? -13.252 2.843 -3.477 1.00 92.88 86 GLY A C 1
ATOM 684 O O . GLY A 1 86 ? -12.837 2.566 -4.600 1.00 92.88 86 GLY A O 1
ATOM 685 N N . THR A 1 87 ? -12.642 3.721 -2.677 1.00 90.06 87 THR A N 1
ATOM 686 C CA . THR A 1 87 ? -11.421 4.449 -3.041 1.00 90.06 87 THR A CA 1
ATOM 687 C C . THR A 1 87 ? -10.256 3.488 -3.267 1.00 90.06 87 THR A C 1
ATOM 689 O O . THR A 1 87 ? -9.635 3.534 -4.326 1.00 90.06 87 THR A O 1
ATOM 692 N N . ILE A 1 88 ? -9.994 2.571 -2.326 1.00 96.00 88 ILE A N 1
ATOM 693 C CA . ILE A 1 88 ? -8.915 1.578 -2.467 1.00 96.00 88 ILE A CA 1
ATOM 694 C C . ILE A 1 88 ? -9.148 0.676 -3.676 1.00 96.00 88 ILE A C 1
ATOM 696 O O . ILE A 1 88 ? -8.218 0.411 -4.432 1.00 96.00 88 ILE A O 1
ATOM 700 N N . ARG A 1 89 ? -10.393 0.256 -3.910 1.00 98.00 89 ARG A N 1
ATOM 701 C CA . ARG A 1 89 ? -10.753 -0.549 -5.078 1.00 98.00 89 ARG A CA 1
ATOM 702 C C . ARG A 1 89 ? -10.473 0.182 -6.390 1.00 98.00 89 ARG A C 1
ATOM 704 O O . ARG A 1 89 ? -9.911 -0.401 -7.312 1.00 98.00 89 ARG A O 1
ATOM 711 N N . HIS A 1 90 ? -10.858 1.453 -6.477 1.00 93.75 90 HIS A N 1
ATOM 712 C CA . HIS A 1 90 ? -10.608 2.276 -7.656 1.00 93.75 90 HIS A CA 1
ATOM 713 C C . HIS A 1 90 ? -9.106 2.471 -7.910 1.00 93.75 90 HIS A C 1
ATOM 715 O O . HIS A 1 90 ? -8.653 2.287 -9.038 1.00 93.75 90 HIS A O 1
ATOM 721 N N . ILE A 1 91 ? -8.337 2.777 -6.860 1.00 88.94 91 ILE A N 1
ATOM 722 C CA . ILE A 1 91 ? -6.875 2.902 -6.929 1.00 88.94 91 ILE A CA 1
ATOM 723 C C . ILE A 1 91 ? -6.250 1.592 -7.417 1.00 88.94 91 ILE A C 1
ATOM 725 O O . ILE A 1 91 ? -5.492 1.611 -8.378 1.00 88.94 91 ILE A O 1
ATOM 729 N N . ALA A 1 92 ? -6.619 0.453 -6.823 1.00 95.50 92 ALA A N 1
ATOM 730 C CA . ALA A 1 92 ? -6.076 -0.850 -7.199 1.00 95.50 92 ALA A CA 1
ATOM 731 C C . ALA A 1 92 ? -6.358 -1.196 -8.669 1.00 95.50 92 ALA A C 1
ATOM 733 O O . ALA A 1 92 ? -5.454 -1.620 -9.382 1.00 95.50 92 ALA A O 1
ATOM 734 N N . ARG A 1 93 ? -7.584 -0.954 -9.157 1.00 95.31 93 ARG A N 1
ATOM 735 C CA . ARG A 1 93 ? -7.934 -1.155 -10.576 1.00 95.31 93 ARG A CA 1
ATOM 736 C C . ARG A 1 93 ? -7.064 -0.340 -11.516 1.00 95.31 93 ARG A C 1
ATOM 738 O O . ARG A 1 93 ? -6.619 -0.862 -12.532 1.00 95.31 93 ARG A O 1
ATOM 745 N N . ARG A 1 94 ? -6.860 0.937 -11.186 1.00 92.31 94 ARG A N 1
ATOM 746 C CA . ARG A 1 94 ? -6.002 1.835 -11.959 1.00 92.31 94 ARG A CA 1
ATOM 747 C C . ARG A 1 94 ? -4.552 1.357 -11.915 1.00 92.31 94 ARG A C 1
ATOM 749 O O . ARG A 1 94 ? -3.902 1.306 -12.945 1.00 92.31 94 ARG A O 1
ATOM 756 N N . ASP A 1 95 ? -4.046 0.993 -10.746 1.00 90.12 95 ASP A N 1
ATOM 757 C CA . ASP A 1 95 ? -2.636 0.648 -10.572 1.00 90.12 95 ASP A CA 1
ATOM 758 C C . ASP A 1 95 ? -2.296 -0.689 -11.261 1.00 90.12 95 ASP A C 1
ATOM 760 O O . ASP A 1 95 ? -1.267 -0.800 -11.927 1.00 90.12 95 ASP A O 1
ATOM 764 N N . PHE A 1 96 ? -3.206 -1.668 -11.243 1.00 95.00 96 PHE A N 1
ATOM 765 C CA . PHE A 1 96 ? -3.039 -2.942 -11.955 1.00 95.00 96 PHE A CA 1
ATOM 766 C C . PHE A 1 96 ? -3.176 -2.856 -13.488 1.00 95.00 96 PHE A C 1
ATOM 768 O O . PHE A 1 96 ? -3.058 -3.875 -14.174 1.00 95.00 96 PHE A O 1
ATOM 775 N N . THR A 1 97 ? -3.354 -1.665 -14.074 1.00 91.25 97 THR A N 1
ATOM 776 C CA . THR A 1 97 ? -3.113 -1.489 -15.518 1.00 91.25 97 THR A CA 1
ATOM 777 C C . THR A 1 97 ? -1.620 -1.478 -15.855 1.00 91.25 97 THR A C 1
ATOM 779 O O . THR A 1 97 ? -1.262 -1.660 -17.015 1.00 91.25 97 THR A O 1
ATOM 782 N N . SER A 1 98 ? -0.746 -1.257 -14.868 1.00 90.25 98 SER A N 1
ATOM 783 C CA . SER A 1 98 ? 0.708 -1.284 -15.027 1.00 90.25 98 SER A CA 1
ATOM 784 C C . SER A 1 98 ? 1.260 -2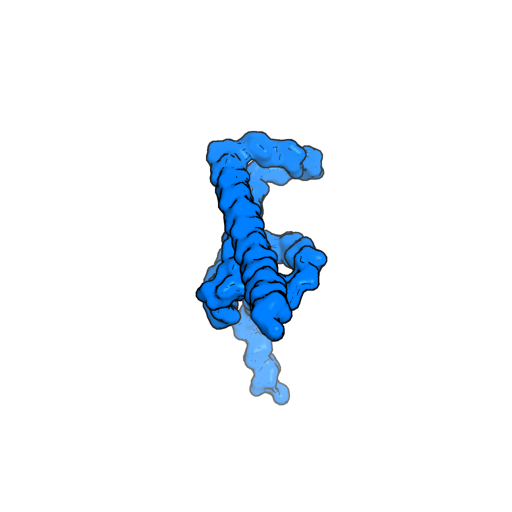.693 -14.816 1.00 90.25 98 SER A C 1
ATOM 786 O O . SER A 1 98 ? 1.151 -3.245 -13.721 1.00 90.25 98 SER A O 1
ATOM 788 N N . GLU A 1 99 ? 1.936 -3.242 -15.827 1.00 91.12 99 GLU A N 1
ATOM 789 C CA . GLU A 1 99 ? 2.606 -4.550 -15.730 1.00 91.12 99 GLU A CA 1
ATOM 790 C C . GLU A 1 99 ? 3.656 -4.589 -14.612 1.00 91.12 99 GLU A C 1
ATOM 792 O O .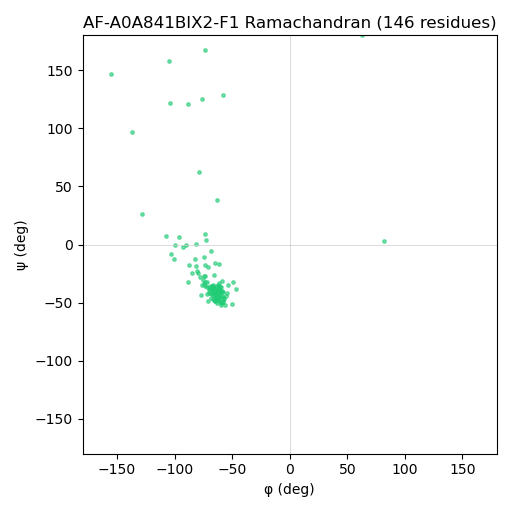 GLU A 1 99 ? 3.821 -5.609 -13.950 1.00 91.12 99 GLU A O 1
ATOM 797 N N . ARG A 1 100 ? 4.311 -3.459 -14.314 1.00 87.69 100 ARG A N 1
ATOM 798 C CA . ARG A 1 100 ? 5.266 -3.398 -13.199 1.00 87.69 100 ARG A CA 1
ATOM 799 C C . ARG A 1 100 ? 4.602 -3.569 -11.839 1.00 87.69 100 ARG A C 1
ATOM 801 O O . ARG A 1 100 ? 5.172 -4.195 -10.955 1.00 87.69 100 ARG A O 1
ATOM 808 N N . ILE A 1 101 ? 3.400 -3.019 -11.661 1.00 89.81 101 ILE A N 1
ATOM 809 C CA . ILE A 1 101 ? 2.653 -3.150 -10.401 1.00 89.81 101 ILE A CA 1
ATOM 810 C C . ILE A 1 101 ? 2.083 -4.567 -10.272 1.00 89.81 101 ILE A C 1
ATOM 812 O O . ILE A 1 101 ? 2.067 -5.124 -9.175 1.00 89.81 101 ILE A O 1
ATOM 816 N N . VAL A 1 102 ? 1.670 -5.174 -11.390 1.00 93.62 102 VAL A N 1
ATOM 817 C CA . VAL A 1 102 ? 1.291 -6.594 -11.448 1.00 93.62 102 VAL A CA 1
ATOM 818 C C . VAL A 1 102 ? 2.470 -7.475 -11.027 1.00 93.62 102 VAL A C 1
ATOM 820 O O . VAL A 1 102 ? 2.303 -8.315 -10.143 1.00 93.62 102 VAL A O 1
ATOM 823 N N . GLN A 1 103 ? 3.658 -7.249 -11.596 1.00 92.44 103 GLN A N 1
ATOM 824 C CA . GLN A 1 103 ? 4.872 -7.984 -11.245 1.00 92.44 103 GLN A CA 1
ATOM 825 C C . GLN A 1 103 ? 5.226 -7.811 -9.761 1.00 92.44 103 GLN A C 1
ATOM 827 O O . GLN A 1 103 ? 5.328 -8.810 -9.050 1.00 92.44 103 GLN A O 1
ATOM 832 N N . TYR A 1 104 ? 5.302 -6.568 -9.276 1.00 92.06 104 TYR A N 1
ATOM 833 C CA . TYR A 1 104 ? 5.542 -6.257 -7.863 1.00 92.06 104 TYR A CA 1
ATOM 834 C C . TYR A 1 104 ? 4.596 -7.032 -6.936 1.00 92.06 104 TYR A C 1
ATOM 836 O O . TYR A 1 104 ? 5.032 -7.711 -6.008 1.00 92.06 104 TYR A O 1
ATOM 844 N N . TRP A 1 105 ? 3.285 -6.977 -7.200 1.00 94.94 105 TRP A N 1
ATOM 845 C CA . TRP A 1 105 ? 2.312 -7.665 -6.353 1.00 94.94 105 TRP A CA 1
ATOM 846 C C . TRP A 1 105 ? 2.459 -9.186 -6.434 1.00 94.94 105 TRP A C 1
ATOM 848 O O . TRP A 1 105 ? 2.302 -9.874 -5.427 1.00 94.94 105 TRP A O 1
ATOM 858 N N . SER A 1 106 ? 2.786 -9.731 -7.607 1.00 94.25 106 SER A N 1
ATOM 859 C CA . SER A 1 106 ? 3.002 -11.170 -7.775 1.00 94.25 106 SER A CA 1
ATOM 860 C C . SER A 1 106 ? 4.162 -11.699 -6.919 1.00 94.25 106 SER A C 1
ATOM 862 O O . SER A 1 106 ? 4.045 -12.798 -6.368 1.00 94.25 106 SER A O 1
ATOM 864 N N . GLU A 1 107 ? 5.213 -10.890 -6.757 1.00 90.94 107 GLU A N 1
ATOM 865 C CA . GLU A 1 107 ? 6.408 -11.177 -5.957 1.00 90.94 107 GLU A CA 1
ATOM 866 C C . GLU A 1 107 ? 6.133 -10.994 -4.452 1.00 90.94 107 GLU A C 1
ATOM 868 O O . GLU A 1 107 ? 6.482 -11.853 -3.644 1.00 90.94 107 GLU A O 1
ATOM 873 N N . ASP A 1 108 ? 5.438 -9.917 -4.070 1.00 90.19 108 ASP A N 1
ATOM 874 C CA . ASP A 1 108 ? 5.377 -9.457 -2.674 1.00 90.19 108 ASP A CA 1
ATOM 875 C C . ASP A 1 108 ? 4.080 -9.859 -1.932 1.00 90.19 108 ASP A C 1
ATOM 877 O O . ASP A 1 108 ? 3.989 -9.775 -0.705 1.00 90.19 108 ASP A O 1
ATOM 881 N N . ARG A 1 109 ? 3.041 -10.345 -2.632 1.00 91.31 109 ARG A N 1
ATOM 882 C CA . ARG A 1 109 ? 1.724 -10.674 -2.028 1.00 91.31 109 ARG A CA 1
ATOM 883 C C . ARG A 1 109 ? 1.797 -11.630 -0.834 1.00 91.31 109 ARG A C 1
ATOM 885 O O . ARG A 1 109 ? 0.999 -11.511 0.097 1.00 91.31 109 ARG A O 1
ATOM 892 N N . ALA A 1 110 ? 2.732 -12.584 -0.852 1.00 90.25 110 ALA A N 1
ATOM 893 C CA . ALA A 1 110 ? 2.909 -13.545 0.236 1.00 90.25 110 ALA A CA 1
ATOM 894 C C . ALA A 1 110 ? 3.466 -12.862 1.492 1.00 90.25 110 ALA A C 1
ATOM 896 O O . ALA A 1 110 ? 3.011 -13.146 2.602 1.00 90.25 110 ALA A O 1
ATOM 897 N N . HIS A 1 111 ? 4.390 -11.918 1.306 1.00 88.12 111 HIS A N 1
ATOM 898 C CA . HIS A 1 111 ? 4.942 -11.106 2.379 1.00 88.12 111 HIS A CA 1
ATOM 899 C C . HIS A 1 111 ? 3.858 -10.208 2.995 1.00 88.12 111 HIS A C 1
ATOM 901 O O . HIS A 1 111 ? 3.624 -10.270 4.204 1.00 88.12 111 HIS A O 1
ATOM 907 N N . HIS A 1 112 ? 3.079 -9.491 2.172 1.00 88.88 112 HIS A N 1
ATOM 908 C CA . HIS A 1 112 ? 1.945 -8.687 2.661 1.00 88.88 112 HIS A CA 1
ATOM 909 C C . HIS A 1 112 ? 0.944 -9.511 3.470 1.00 88.88 112 HIS A C 1
ATOM 911 O O . HIS A 1 112 ? 0.492 -9.063 4.528 1.00 88.88 112 HIS A O 1
ATOM 917 N N . ALA A 1 113 ? 0.598 -10.710 2.991 1.00 88.69 113 ALA A N 1
ATOM 918 C CA . ALA A 1 113 ? -0.321 -11.610 3.679 1.00 88.69 113 ALA A CA 1
ATOM 919 C C . ALA A 1 113 ? 0.233 -12.091 5.031 1.00 88.69 113 ALA A C 1
ATOM 921 O O . ALA A 1 113 ? -0.512 -12.114 6.014 1.00 88.69 113 ALA A O 1
ATOM 922 N N . ALA A 1 114 ? 1.524 -12.428 5.100 1.00 87.50 114 ALA A N 1
ATOM 923 C CA . ALA A 1 114 ? 2.182 -12.861 6.332 1.00 87.50 114 ALA A CA 1
ATOM 924 C C . ALA A 1 114 ? 2.211 -11.754 7.400 1.00 87.50 114 ALA A C 1
ATOM 926 O O . ALA A 1 114 ? 1.973 -12.018 8.579 1.00 87.50 114 ALA A O 1
ATOM 927 N N . GLU A 1 115 ? 2.417 -10.502 6.990 1.00 84.50 115 GLU A N 1
ATOM 928 C CA . GLU A 1 115 ? 2.447 -9.348 7.894 1.00 84.50 115 GLU A CA 1
ATOM 929 C C . GLU A 1 115 ? 1.056 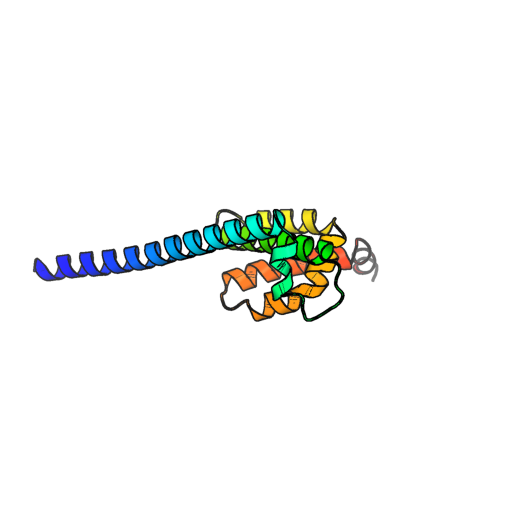-8.805 8.287 1.00 84.50 115 GLU A C 1
ATOM 931 O O . GLU A 1 115 ? 0.936 -7.793 8.990 1.00 84.50 115 GLU A O 1
ATOM 936 N N . ALA A 1 116 ? -0.033 -9.406 7.801 1.00 89.06 116 ALA A N 1
ATOM 937 C CA . ALA A 1 116 ? -1.398 -8.925 8.005 1.00 89.06 116 ALA A CA 1
ATOM 938 C C . ALA A 1 116 ? -1.955 -9.280 9.401 1.00 89.06 116 ALA A C 1
ATOM 940 O O . ALA A 1 116 ? -2.954 -9.995 9.547 1.00 89.06 116 ALA A O 1
ATOM 941 N N . HIS A 1 117 ? -1.322 -8.770 10.460 1.00 85.06 117 HIS A N 1
ATOM 942 C CA . HIS A 1 117 ? -1.653 -9.130 11.844 1.00 85.06 117 HIS A CA 1
ATOM 943 C C . HIS A 1 117 ? -2.956 -8.494 12.357 1.00 85.06 117 HIS A C 1
ATOM 945 O O . HIS A 1 117 ? -3.660 -9.093 13.176 1.00 85.06 117 HIS A O 1
ATOM 951 N N . ASP A 1 118 ? -3.361 -7.337 11.829 1.00 90.44 118 ASP A N 1
ATOM 952 C CA . ASP A 1 118 ? -4.604 -6.658 12.209 1.00 90.44 118 ASP A CA 1
ATOM 953 C C . ASP A 1 118 ? -5.729 -6.786 11.167 1.00 90.44 118 ASP A C 1
ATOM 955 O O . ASP A 1 118 ? -5.513 -7.036 9.979 1.00 90.44 118 ASP A O 1
ATOM 959 N N . LYS A 1 119 ? -6.975 -6.601 11.630 1.00 92.38 119 LYS A N 1
ATOM 960 C CA . LYS A 1 119 ? -8.181 -6.727 10.791 1.00 92.38 119 LYS A CA 1
ATOM 961 C C . LYS A 1 119 ? -8.199 -5.726 9.632 1.00 92.38 119 LYS A C 1
ATOM 963 O O . LYS A 1 119 ? -8.716 -6.061 8.569 1.00 92.38 119 LYS A O 1
ATOM 968 N N . VAL A 1 120 ? -7.649 -4.527 9.827 1.00 89.94 120 VAL A N 1
ATOM 969 C CA . VAL A 1 120 ? -7.651 -3.468 8.810 1.00 89.94 120 VAL A CA 1
ATOM 970 C C . VAL A 1 120 ? -6.696 -3.826 7.674 1.00 89.94 120 VAL A C 1
ATOM 972 O O . VAL A 1 120 ? -7.117 -3.810 6.520 1.00 89.94 120 VAL A O 1
ATOM 975 N N . LYS A 1 121 ? -5.453 -4.230 7.982 1.00 93.38 121 LYS A N 1
ATOM 976 C CA . LYS A 1 121 ? -4.476 -4.670 6.969 1.00 93.38 121 LYS A CA 1
ATOM 977 C C . LYS A 1 121 ? -4.976 -5.900 6.211 1.00 93.38 121 LYS A C 1
ATOM 979 O O . LYS A 1 121 ? -4.906 -5.912 4.987 1.00 93.38 121 LYS A O 1
ATOM 984 N N . ARG A 1 122 ? -5.589 -6.880 6.893 1.00 96.62 122 ARG A N 1
ATOM 985 C CA . ARG A 1 122 ? -6.228 -8.029 6.216 1.00 96.62 122 ARG A CA 1
ATOM 986 C C . ARG A 1 122 ? -7.302 -7.599 5.224 1.00 96.62 122 ARG A C 1
ATOM 988 O O . ARG A 1 122 ? -7.306 -8.067 4.092 1.00 96.62 122 ARG A O 1
ATOM 995 N N . LYS A 1 123 ? -8.202 -6.702 5.632 1.00 97.19 123 LYS A N 1
ATOM 996 C CA . LYS A 1 123 ? -9.282 -6.227 4.762 1.00 97.19 123 LYS A CA 1
ATOM 997 C C . LYS A 1 123 ? -8.752 -5.444 3.561 1.00 97.19 123 LYS A C 1
ATOM 999 O O . LYS A 1 123 ? -9.217 -5.665 2.450 1.00 97.19 123 LYS A O 1
ATOM 1004 N N . PHE A 1 124 ? -7.747 -4.597 3.776 1.00 96.50 124 PHE A N 1
ATOM 1005 C CA . PHE A 1 124 ? -7.040 -3.903 2.703 1.00 96.50 124 PHE A CA 1
ATOM 1006 C C . PHE A 1 124 ? -6.452 -4.891 1.684 1.00 96.50 124 PHE A C 1
ATOM 1008 O O . PHE A 1 124 ? -6.758 -4.791 0.500 1.00 96.50 124 PHE A O 1
ATOM 1015 N N . ILE A 1 125 ? -5.691 -5.891 2.143 1.00 96.94 125 ILE A N 1
ATOM 1016 C CA . ILE A 1 125 ? -5.067 -6.900 1.269 1.00 96.94 125 ILE A CA 1
ATOM 1017 C C . ILE A 1 125 ? -6.118 -7.687 0.486 1.00 96.94 125 ILE A C 1
ATOM 1019 O O . ILE A 1 125 ? -5.924 -7.926 -0.698 1.00 96.94 125 ILE A O 1
ATOM 1023 N N . ILE A 1 126 ? -7.252 -8.038 1.102 1.00 97.44 126 ILE A N 1
ATOM 1024 C CA . ILE A 1 126 ? -8.359 -8.715 0.406 1.00 97.44 126 ILE A CA 1
ATOM 1025 C C . ILE A 1 126 ? -8.881 -7.873 -0.768 1.00 97.44 126 ILE A C 1
ATOM 1027 O O . ILE A 1 126 ? -9.164 -8.422 -1.831 1.00 97.44 126 ILE A O 1
ATOM 1031 N N . ILE A 1 127 ? -9.004 -6.552 -0.600 1.00 97.81 127 ILE A N 1
ATOM 1032 C CA . ILE A 1 127 ? -9.464 -5.657 -1.673 1.00 97.81 127 ILE A CA 1
ATOM 1033 C C . ILE A 1 127 ? -8.438 -5.610 -2.808 1.00 97.81 127 ILE A C 1
ATOM 1035 O O . ILE A 1 127 ? -8.821 -5.755 -3.966 1.00 97.81 127 ILE A O 1
ATOM 1039 N N . ILE A 1 128 ? -7.153 -5.445 -2.480 1.00 97.44 128 ILE A N 1
ATOM 1040 C CA . ILE A 1 128 ? -6.073 -5.437 -3.474 1.00 97.44 128 ILE A CA 1
ATOM 1041 C C . ILE A 1 128 ? -6.029 -6.764 -4.238 1.00 97.44 128 ILE A C 1
ATOM 1043 O O . ILE A 1 128 ? -6.047 -6.771 -5.466 1.00 97.44 128 ILE A O 1
ATOM 1047 N N . GLU A 1 129 ? -6.021 -7.888 -3.523 1.00 97.06 129 GLU A N 1
ATOM 1048 C CA . GLU A 1 129 ? -5.932 -9.227 -4.107 1.00 97.06 129 GLU A CA 1
ATOM 1049 C C . GLU A 1 129 ? -7.120 -9.527 -5.030 1.00 97.06 129 GLU A C 1
ATOM 1051 O O . GLU A 1 129 ? -6.950 -10.157 -6.073 1.00 97.06 129 GLU A O 1
ATOM 1056 N N . ALA A 1 130 ? -8.322 -9.052 -4.687 1.00 97.00 130 ALA A N 1
ATOM 1057 C CA . ALA A 1 130 ? -9.493 -9.196 -5.544 1.00 97.00 130 ALA A CA 1
ATOM 1058 C C . ALA A 1 130 ? -9.314 -8.476 -6.891 1.00 97.00 130 ALA A C 1
ATOM 1060 O O . ALA A 1 130 ? -9.623 -9.048 -7.935 1.00 97.00 130 ALA A O 1
ATOM 1061 N N . GLU A 1 131 ? -8.792 -7.247 -6.885 1.00 97.31 131 GLU A N 1
ATOM 1062 C CA . GLU A 1 131 ? -8.573 -6.480 -8.118 1.00 97.31 131 GLU A CA 1
ATOM 1063 C C . GLU A 1 131 ? -7.373 -7.007 -8.923 1.00 97.31 131 GLU A C 1
ATOM 1065 O O . GLU A 1 131 ? -7.444 -7.066 -10.150 1.00 97.31 131 GLU A O 1
ATOM 1070 N N . TYR A 1 132 ? -6.325 -7.502 -8.255 1.00 96.38 132 TYR A N 1
ATOM 1071 C CA . TYR A 1 132 ? -5.237 -8.236 -8.909 1.00 96.38 132 TYR A CA 1
ATOM 1072 C C . TYR A 1 132 ? -5.770 -9.469 -9.649 1.00 96.38 132 TYR A C 1
ATOM 1074 O O . TYR A 1 132 ? -5.500 -9.663 -10.832 1.00 96.38 132 TYR A O 1
ATOM 1082 N N . ARG A 1 133 ? -6.588 -10.296 -8.984 1.00 95.75 133 ARG A N 1
ATOM 1083 C CA . ARG A 1 133 ? -7.184 -11.489 -9.607 1.00 95.75 133 ARG A CA 1
ATOM 1084 C C . ARG A 1 133 ? -8.105 -11.135 -10.766 1.00 95.75 133 ARG A C 1
ATOM 1086 O O . ARG A 1 133 ? -8.018 -11.783 -11.805 1.00 95.75 133 ARG A O 1
ATOM 1093 N N . ALA A 1 134 ? -8.927 -10.096 -10.620 1.00 94.50 134 ALA A N 1
ATOM 1094 C CA . ALA A 1 134 ? -9.778 -9.607 -11.702 1.00 94.50 134 ALA A CA 1
ATOM 1095 C C . ALA A 1 134 ? -8.949 -9.204 -12.935 1.00 94.50 134 ALA A C 1
ATOM 1097 O O . ALA A 1 134 ? -9.298 -9.552 -14.063 1.00 94.50 134 ALA A O 1
ATOM 1098 N N . ARG A 1 135 ? -7.803 -8.542 -12.726 1.00 93.69 135 ARG A N 1
ATOM 1099 C CA . ARG A 1 135 ? -6.856 -8.212 -13.798 1.00 93.69 135 ARG A CA 1
ATOM 1100 C C . ARG A 1 135 ? -6.235 -9.450 -14.455 1.00 93.69 135 ARG A C 1
ATOM 1102 O O . ARG A 1 135 ? -6.033 -9.435 -15.670 1.00 93.69 135 ARG A O 1
ATOM 1109 N N . MET A 1 136 ? -5.923 -10.490 -13.681 1.00 93.62 136 MET A N 1
ATOM 1110 C CA . MET A 1 136 ? -5.317 -11.728 -14.194 1.00 93.62 136 MET A CA 1
ATOM 1111 C C . MET A 1 136 ? -6.305 -12.609 -14.969 1.00 93.62 136 MET A C 1
ATOM 1113 O O . MET A 1 136 ? -5.898 -13.272 -15.917 1.00 93.62 136 MET A O 1
ATOM 1117 N N . MET A 1 137 ? -7.588 -12.605 -14.597 1.00 88.44 137 MET A N 1
ATOM 1118 C CA . MET A 1 137 ? -8.643 -13.357 -15.298 1.00 88.44 137 MET A CA 1
ATOM 1119 C C . MET A 1 137 ? -9.023 -12.713 -16.644 1.00 88.44 137 MET A C 1
ATOM 1121 O O . MET A 1 137 ? -9.413 -13.399 -17.586 1.00 88.44 137 MET A O 1
ATOM 1125 N N . GLY A 1 138 ? -8.851 -11.395 -16.783 1.00 74.50 138 GLY A N 1
ATOM 1126 C CA . GLY A 1 138 ? -9.218 -10.666 -17.997 1.00 74.50 138 GLY A CA 1
ATOM 1127 C C . GLY A 1 138 ? -10.729 -10.721 -18.308 1.00 74.50 138 GLY A C 1
ATOM 1128 O O . GLY A 1 138 ? -11.508 -11.322 -17.572 1.00 74.50 138 GLY A O 1
ATOM 1129 N N . PRO A 1 139 ? -11.198 -10.090 -19.398 1.00 60.50 139 PRO A N 1
ATOM 1130 C CA . PRO A 1 139 ? -12.635 -9.974 -19.685 1.00 60.50 139 PRO A CA 1
ATOM 1131 C C . PRO A 1 139 ? -13.352 -11.256 -20.167 1.00 60.50 139 PRO A C 1
ATOM 1133 O O . PRO A 1 139 ? -14.488 -11.150 -20.614 1.00 60.50 139 PRO A O 1
ATOM 1136 N N . ARG A 1 140 ? -12.735 -12.450 -20.151 1.00 51.16 140 ARG A N 1
ATOM 1137 C CA . ARG A 1 140 ? -13.220 -13.622 -20.924 1.00 51.16 140 ARG A CA 1
ATOM 1138 C C . ARG A 1 140 ? -13.968 -14.717 -20.153 1.00 51.16 140 ARG A C 1
ATOM 1140 O O . ARG A 1 140 ? -14.591 -15.557 -20.791 1.00 51.16 140 ARG A O 1
ATOM 1147 N N . ASP A 1 141 ? -14.015 -14.669 -18.825 1.00 49.66 141 ASP A N 1
ATOM 1148 C CA . ASP A 1 141 ? -14.676 -15.727 -18.035 1.00 49.66 141 ASP A CA 1
ATOM 1149 C C . ASP A 1 141 ? -16.157 -15.438 -17.714 1.00 49.66 141 ASP A C 1
ATOM 1151 O O . ASP A 1 141 ? -16.847 -16.272 -17.132 1.00 49.66 141 ASP A O 1
ATOM 1155 N N . GLN A 1 142 ? -16.683 -14.275 -18.119 1.00 46.19 142 GLN A N 1
ATOM 1156 C CA . GLN A 1 142 ? -18.096 -13.914 -17.918 1.00 46.19 142 GLN A CA 1
ATOM 1157 C C . GLN A 1 142 ? -19.020 -14.387 -19.054 1.00 46.19 142 GLN A C 1
ATOM 1159 O O . GLN A 1 142 ? -20.225 -14.495 -18.844 1.00 46.19 142 GLN A O 1
ATOM 1164 N N . GLU A 1 143 ? -18.484 -14.723 -20.233 1.00 42.91 143 GLU A N 1
ATOM 1165 C CA . GLU A 1 143 ? -19.291 -15.210 -21.365 1.00 42.91 143 GLU A CA 1
ATOM 1166 C C . GLU A 1 143 ? -19.556 -16.724 -21.314 1.00 42.91 143 GLU A C 1
ATOM 1168 O O . GLU A 1 143 ? -20.578 -17.181 -21.819 1.00 42.91 143 GLU A O 1
ATOM 1173 N N . ILE A 1 144 ? -18.704 -17.512 -20.647 1.00 51.12 144 ILE A N 1
ATOM 1174 C CA . ILE A 1 144 ? -18.847 -18.981 -20.611 1.00 51.12 144 ILE A CA 1
ATOM 1175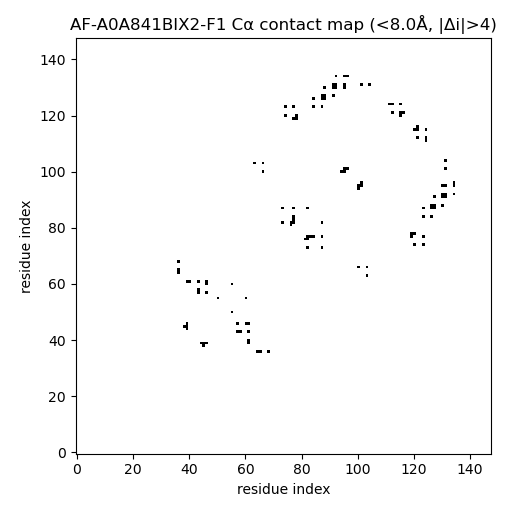 C C . ILE A 1 144 ? -19.917 -19.432 -19.594 1.00 51.12 144 ILE A C 1
ATOM 1177 O O . ILE A 1 144 ? -20.531 -20.480 -19.770 1.00 51.12 144 ILE A O 1
ATOM 1181 N N . SER A 1 145 ? -20.219 -18.625 -18.567 1.00 47.75 145 SER A N 1
ATOM 1182 C CA . SER A 1 145 ? -21.247 -18.962 -17.563 1.00 47.75 145 SER A CA 1
ATOM 1183 C C . SER A 1 145 ? -22.686 -18.644 -17.992 1.00 47.75 145 SER A C 1
ATOM 1185 O O . SER A 1 145 ? -23.611 -19.099 -17.326 1.00 47.75 145 SER A O 1
ATOM 1187 N N . ASN A 1 146 ? -22.894 -17.883 -19.070 1.00 48.00 146 ASN A N 1
ATOM 1188 C CA . ASN A 1 146 ? -24.233 -17.517 -19.553 1.00 48.00 146 ASN A CA 1
ATOM 1189 C C . ASN A 1 146 ? -24.749 -18.430 -20.677 1.00 48.00 146 ASN A C 1
ATOM 1191 O O . ASN A 1 146 ? -25.793 -18.140 -21.257 1.00 48.00 146 ASN A O 1
ATOM 1195 N N . ASN A 1 147 ? -24.025 -19.508 -20.999 1.00 44.22 147 ASN A N 1
ATOM 1196 C CA . ASN A 1 147 ? -24.358 -20.391 -22.118 1.00 44.22 147 ASN A CA 1
ATOM 1197 C C . ASN A 1 147 ? -24.427 -21.885 -21.739 1.00 44.22 147 ASN A C 1
ATOM 1199 O O . ASN A 1 147 ? -24.209 -22.734 -22.601 1.00 44.22 147 ASN A O 1
ATOM 1203 N N . ASN A 1 148 ? -24.724 -22.195 -20.470 1.00 42.03 148 ASN A N 1
ATOM 1204 C CA . ASN A 1 148 ? -25.048 -23.545 -19.989 1.00 42.03 148 ASN A CA 1
ATOM 1205 C C . ASN A 1 148 ? -26.321 -23.537 -19.142 1.00 42.03 148 ASN A C 1
ATOM 1207 O O . ASN A 1 148 ? -26.382 -22.715 -18.201 1.00 42.03 148 ASN A O 1
#

Mean predicted aligned error: 13.49 Å

Organism: NCBI:txid643052

Radius of gyration: 21.16 Å; Cα contacts (8 Å, |Δi|>4): 66; chains: 1; bounding box: 49×38×69 Å

Solvent-accessible surface area (backbone atoms only — not comparable to full-atom values): 8548 Å² total; per-residue (Å²): 124,70,67,64,59,52,51,52,53,50,53,53,46,51,55,51,48,54,52,49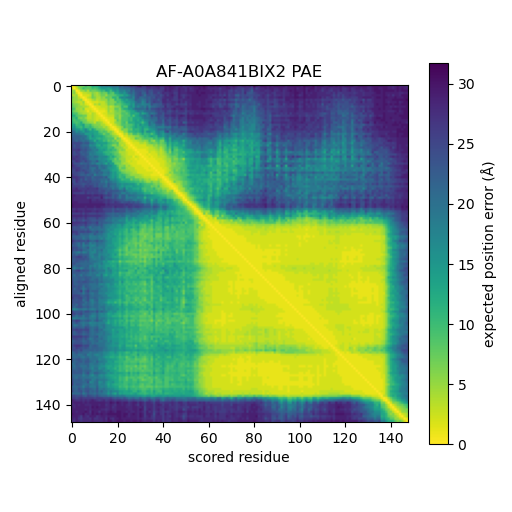,50,51,52,53,50,53,52,52,51,49,51,51,51,51,51,55,48,53,50,39,70,76,37,66,74,72,49,50,90,79,47,85,81,57,98,65,59,67,68,58,55,54,49,52,54,52,54,52,50,53,54,52,51,52,52,56,34,39,68,75,58,78,34,47,72,68,52,52,44,52,50,40,53,61,49,56,72,36,68,68,50,45,51,50,46,72,73,44,48,64,58,57,60,72,69,36,84,47,74,62,54,41,52,52,49,53,49,46,51,51,41,52,49,53,60,72,63,49,93,67,70,71,66,67,71,77,75,116

Sequence (148 aa):
MIGALALAGVALSLALQNRQNGIHRVELLRNMQLELTKMGMSDPALTRPWDEADDVPTGHIVEHRYINMWFMYYLAGYRIGEFSEGTIRHIARRDFTSERIVQYWSEDRAHHAAEAHDKVKRKFIIIIEAEYRARMMGPRDQEISNNN

InterPro domains:
  IPR045728 Protein of unknown function DUF6082 [PF19560] (3-134)